Protein AF-A0A443RZ33-F1 (afdb_monomer_lite)

Sequence (91 aa):
MKDKLSAAKTEFRDLLKETKIITFKSKKMIEESEQHLQDIVAILQNDKRYLILDCIEDERRHLLMAYIDELDRKGPPPPPTASEPTRRVTK

InterPro domains:
  IPR002713 FF domain [PF01846] (8-67)
  IPR002713 FF domain [PS51676] (4-70)
  IPR002713 FF domain [SM00441] (5-70)
  IPR036517 FF domain superfamily [G3DSA:1.10.10.440] (8-74)
  IPR036517 FF domain superfamily [SSF81698] (4-73)
  IPR045148 Transcription elongation regulator 1-like [PTHR15377] (1-61)

Radius of gyration: 18.57 Å; chains: 1; bounding box: 35×39×60 Å

pLDDT: mean 87.11, std 12.75, range [49.62, 95.94]

Secondary structure (DSSP, 8-state):
-HHHHHHHHHHHHHHHHH-TT--TTHHHHHHH-THHHHHHHHHHTTSHHHHTTGGGHHHHHHHHHHHHHHHHHH-SPPP---PPP------

Structure (mmCIF, N/CA/C/O backbone):
data_AF-A0A443RZ33-F1
#
_entry.id   AF-A0A443RZ33-F1
#
loop_
_atom_site.group_PDB
_atom_site.id
_atom_site.type_symbol
_atom_site.label_atom_id
_atom_site.label_alt_id
_atom_site.label_comp_id
_atom_site.label_asym_id
_atom_site.label_entity_id
_atom_site.label_seq_id
_atom_site.pdbx_PDB_ins_code
_atom_site.Cartn_x
_atom_site.Cartn_y
_atom_site.Cartn_z
_atom_site.occupancy
_atom_site.B_iso_or_equiv
_atom_site.auth_seq_id
_atom_site.auth_comp_id
_atom_site.auth_asym_id
_atom_site.auth_atom_id
_atom_site.pdbx_PDB_model_num
ATOM 1 N N . MET A 1 1 ? 17.155 -10.804 -15.871 1.00 59.34 1 MET A N 1
ATOM 2 C CA . MET A 1 1 ? 15.745 -10.333 -15.810 1.00 59.34 1 MET A CA 1
ATOM 3 C C . MET A 1 1 ? 15.188 -10.332 -14.386 1.00 59.34 1 MET A C 1
ATOM 5 O O . MET A 1 1 ? 14.420 -9.435 -14.074 1.00 59.34 1 MET A O 1
ATOM 9 N N . LYS A 1 2 ? 15.596 -11.267 -13.511 1.00 63.88 2 LYS A N 1
ATOM 10 C CA . LYS A 1 2 ? 15.146 -11.331 -12.107 1.00 63.88 2 LYS A CA 1
ATOM 11 C C . LYS A 1 2 ? 15.527 -10.098 -11.268 1.00 63.88 2 LYS A C 1
ATOM 13 O O . LYS A 1 2 ? 14.723 -9.654 -10.458 1.00 63.88 2 LYS A O 1
ATOM 18 N N . ASP A 1 3 ? 16.688 -9.495 -11.520 1.00 73.62 3 ASP A N 1
ATOM 19 C CA . ASP A 1 3 ? 17.191 -8.353 -10.735 1.00 73.62 3 ASP A CA 1
ATOM 20 C C . ASP A 1 3 ? 16.359 -7.080 -10.927 1.00 73.62 3 ASP A C 1
ATOM 22 O O . ASP A 1 3 ? 16.045 -6.382 -9.966 1.00 73.62 3 ASP A O 1
ATOM 26 N N . LYS A 1 4 ? 15.918 -6.820 -12.165 1.00 80.69 4 LYS A N 1
ATOM 27 C CA . LYS A 1 4 ? 15.073 -5.660 -12.489 1.00 80.69 4 LYS A CA 1
ATOM 28 C C . LYS A 1 4 ? 13.697 -5.755 -11.827 1.00 80.69 4 LYS A C 1
ATOM 30 O O . LYS A 1 4 ? 13.175 -4.751 -11.363 1.00 80.69 4 LYS A O 1
ATOM 35 N N . LEU A 1 5 ? 13.137 -6.964 -11.744 1.00 85.06 5 LEU A N 1
ATOM 36 C CA . LEU A 1 5 ? 11.849 -7.200 -11.090 1.00 85.06 5 LEU A CA 1
ATOM 37 C C . LEU A 1 5 ? 11.944 -7.021 -9.568 1.00 85.06 5 LEU A C 1
ATOM 39 O O . LEU A 1 5 ? 11.036 -6.472 -8.954 1.00 85.06 5 LEU A O 1
ATOM 43 N N . SER A 1 6 ? 13.052 -7.451 -8.958 1.00 88.44 6 SER A N 1
ATOM 44 C CA . SER A 1 6 ? 13.313 -7.241 -7.527 1.00 88.44 6 SER A CA 1
ATOM 45 C C . SER A 1 6 ? 13.416 -5.750 -7.174 1.00 88.44 6 SER A C 1
ATOM 47 O O . SER A 1 6 ? 12.798 -5.290 -6.209 1.00 88.44 6 SER A O 1
ATOM 49 N N . ALA A 1 7 ? 14.129 -4.978 -8.004 1.00 91.50 7 ALA A N 1
ATOM 50 C CA . ALA A 1 7 ? 14.200 -3.525 -7.871 1.00 91.50 7 ALA A CA 1
ATOM 51 C C . ALA A 1 7 ? 12.807 -2.888 -7.994 1.00 91.50 7 ALA A C 1
ATOM 53 O O . ALA A 1 7 ? 12.386 -2.179 -7.085 1.00 91.50 7 ALA A O 1
ATOM 54 N N . ALA A 1 8 ? 12.040 -3.250 -9.029 1.00 91.62 8 ALA A N 1
ATOM 55 C CA . ALA A 1 8 ? 10.688 -2.731 -9.237 1.00 91.62 8 ALA A CA 1
ATOM 56 C C . ALA A 1 8 ? 9.736 -3.036 -8.063 1.00 91.62 8 ALA A C 1
ATOM 58 O O . ALA A 1 8 ? 8.946 -2.184 -7.664 1.00 91.62 8 ALA A O 1
ATOM 59 N N . LYS A 1 9 ? 9.833 -4.224 -7.447 1.00 91.81 9 LYS A N 1
ATOM 60 C CA . LYS A 1 9 ? 9.057 -4.569 -6.239 1.00 91.81 9 LYS A CA 1
ATOM 61 C C . LYS A 1 9 ? 9.444 -3.715 -5.033 1.00 91.81 9 LYS A C 1
ATOM 63 O O . LYS A 1 9 ? 8.577 -3.357 -4.238 1.00 91.81 9 LYS A O 1
ATOM 68 N N . THR A 1 10 ? 10.730 -3.407 -4.884 1.00 94.38 10 THR A N 1
ATOM 69 C CA . THR A 1 10 ? 11.218 -2.517 -3.820 1.00 94.38 10 THR A CA 1
ATOM 70 C C . THR A 1 10 ? 10.699 -1.099 -4.031 1.00 94.38 10 THR A C 1
ATOM 72 O O . THR A 1 10 ? 10.090 -0.535 -3.127 1.00 94.38 10 THR A O 1
ATOM 75 N N . GLU A 1 11 ? 10.832 -0.575 -5.248 1.00 94.69 11 GLU A N 1
ATOM 76 C CA . GLU A 1 11 ? 10.328 0.750 -5.609 1.00 94.69 11 GLU A CA 1
ATOM 77 C C . GLU A 1 11 ? 8.809 0.856 -5.422 1.00 94.69 11 GLU A C 1
ATOM 79 O O . GLU A 1 11 ? 8.316 1.855 -4.898 1.00 94.69 11 GLU A O 1
ATOM 84 N N . PHE A 1 12 ? 8.058 -0.193 -5.770 1.00 95.38 12 PHE A N 1
ATOM 85 C CA . PHE A 1 12 ? 6.622 -0.247 -5.516 1.00 95.38 12 PHE A CA 1
ATOM 86 C C . PHE A 1 12 ? 6.297 -0.207 -4.018 1.00 95.38 12 PHE A C 1
ATOM 88 O O . PHE A 1 12 ? 5.393 0.513 -3.608 1.00 95.38 12 PHE A O 1
ATOM 95 N N . ARG A 1 13 ? 7.053 -0.910 -3.165 1.00 94.69 13 ARG A N 1
ATOM 96 C CA . ARG A 1 13 ? 6.870 -0.813 -1.704 1.00 94.69 13 ARG A CA 1
ATOM 97 C C . ARG A 1 13 ? 7.136 0.596 -1.178 1.00 94.69 13 ARG A C 1
ATOM 99 O O . ARG A 1 13 ? 6.471 1.007 -0.230 1.00 94.69 13 ARG A O 1
ATOM 106 N N . ASP A 1 14 ? 8.079 1.325 -1.760 1.00 95.75 14 ASP A N 1
ATOM 107 C CA . ASP A 1 14 ? 8.343 2.710 -1.371 1.00 95.75 14 ASP A CA 1
ATOM 108 C C . ASP A 1 14 ? 7.217 3.648 -1.828 1.00 95.75 14 ASP A C 1
ATOM 110 O O . ASP A 1 14 ? 6.737 4.440 -1.015 1.00 95.75 14 ASP A O 1
ATOM 114 N N . LEU A 1 15 ? 6.665 3.447 -3.032 1.00 95.88 15 LEU A N 1
ATOM 115 C CA . LEU A 1 15 ? 5.431 4.114 -3.474 1.00 95.88 15 LEU A CA 1
ATOM 11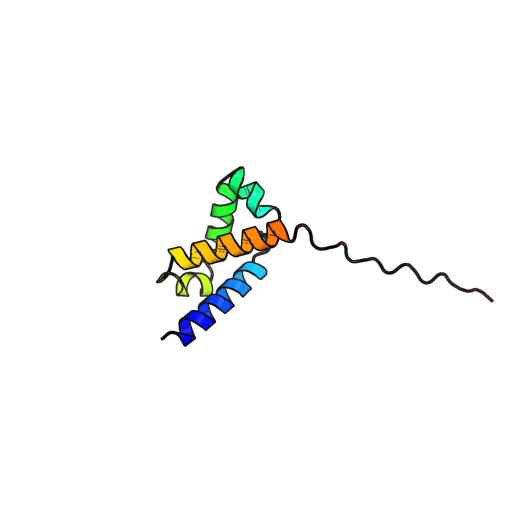6 C C . LEU A 1 15 ? 4.284 3.910 -2.471 1.00 95.88 15 LEU A C 1
ATOM 118 O O . LEU A 1 15 ? 3.607 4.869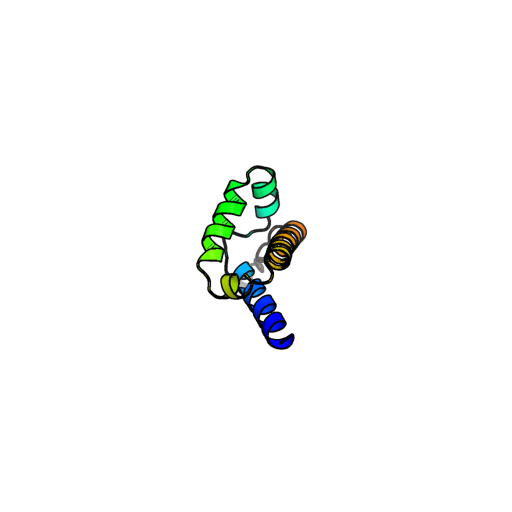 -2.096 1.00 95.88 15 LEU A O 1
ATOM 122 N N . LEU A 1 16 ? 4.073 2.683 -1.986 1.00 95.88 16 LEU A N 1
ATOM 123 C CA . LEU A 1 16 ? 3.015 2.405 -1.009 1.00 95.88 16 LEU A CA 1
ATOM 124 C C . LEU A 1 16 ? 3.207 3.185 0.306 1.00 95.88 16 LEU A C 1
ATOM 126 O O . LEU A 1 16 ? 2.230 3.676 0.865 1.00 95.88 16 LEU A O 1
ATOM 130 N N . LYS A 1 17 ? 4.452 3.371 0.772 1.00 93.38 17 LYS A N 1
ATOM 131 C CA . LYS A 1 17 ? 4.770 4.179 1.973 1.00 93.38 17 LYS A CA 1
ATOM 132 C C . LYS A 1 17 ? 4.607 5.687 1.747 1.00 93.38 17 LYS A C 1
ATOM 134 O O . LYS A 1 17 ? 4.310 6.445 2.682 1.00 93.38 17 LYS A O 1
ATOM 139 N N . GLU A 1 18 ? 4.863 6.144 0.527 1.00 94.56 18 GLU A N 1
ATOM 140 C CA . GLU A 1 18 ? 4.666 7.534 0.109 1.00 94.56 18 GLU A CA 1
ATOM 141 C C . GLU A 1 18 ? 3.171 7.871 -0.022 1.00 94.56 18 GLU A C 1
ATOM 143 O O . GLU A 1 18 ? 2.765 8.996 0.275 1.00 94.56 18 GLU A O 1
ATOM 148 N N . THR A 1 19 ? 2.339 6.884 -0.367 1.00 95.06 19 THR A N 1
ATOM 149 C CA . THR A 1 19 ? 0.895 7.030 -0.596 1.00 95.06 19 THR A CA 1
ATOM 150 C C . THR A 1 19 ? 0.116 7.171 0.720 1.00 95.06 19 THR A C 1
ATOM 152 O O . THR A 1 19 ? -0.405 6.208 1.275 1.00 95.06 19 THR A O 1
ATOM 155 N N . 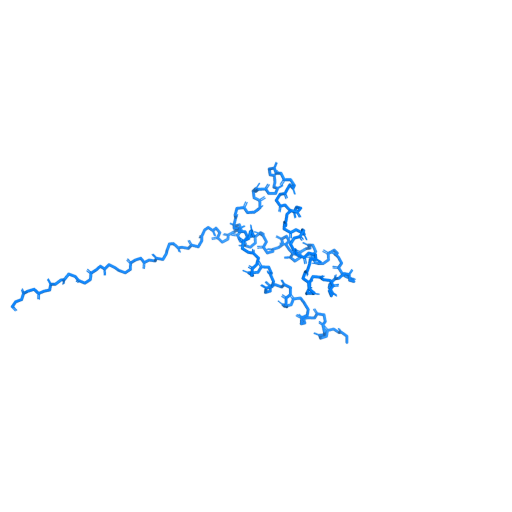LYS A 1 20 ? -0.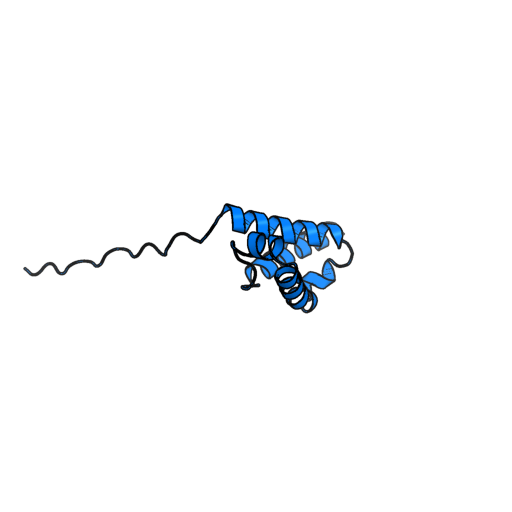001 8.405 1.228 1.00 92.62 20 LYS A N 1
ATOM 156 C CA . LYS A 1 20 ? -0.544 8.713 2.572 1.00 92.62 20 LYS A CA 1
ATOM 157 C C . LYS A 1 20 ? -2.005 8.336 2.823 1.00 92.62 20 LYS A C 1
ATOM 159 O O . LYS A 1 20 ? -2.400 8.254 3.983 1.00 92.62 20 LYS A O 1
ATOM 164 N N . ILE A 1 21 ? -2.798 8.111 1.777 1.00 93.81 21 ILE A N 1
ATOM 165 C CA . ILE A 1 21 ? -4.173 7.610 1.920 1.00 93.81 21 ILE A CA 1
ATOM 166 C C . ILE A 1 21 ? -4.203 6.144 2.394 1.00 93.81 21 ILE A C 1
ATOM 168 O O . ILE A 1 21 ? -5.189 5.704 2.990 1.00 93.81 21 ILE A O 1
ATOM 172 N N . ILE A 1 22 ? -3.110 5.398 2.188 1.00 94.94 22 ILE A N 1
ATOM 173 C CA . ILE A 1 22 ? -2.941 4.046 2.718 1.00 94.94 22 ILE A CA 1
ATOM 174 C C . ILE A 1 22 ? -2.494 4.157 4.179 1.00 94.94 22 ILE A C 1
ATOM 176 O O . ILE A 1 22 ? -1.413 4.651 4.495 1.00 94.94 22 ILE A O 1
ATOM 180 N N . THR A 1 23 ? -3.346 3.700 5.090 1.00 94.81 23 THR A N 1
ATOM 181 C CA . THR A 1 23 ? -3.128 3.749 6.539 1.00 94.81 23 THR A CA 1
ATOM 182 C C . THR A 1 23 ? -3.564 2.435 7.186 1.00 94.81 23 THR A C 1
ATOM 184 O O . THR A 1 23 ? -4.171 1.584 6.541 1.00 94.81 23 THR A O 1
ATOM 187 N N . PHE A 1 24 ? -3.328 2.279 8.492 1.00 94.00 24 PHE A N 1
ATOM 188 C CA . PHE A 1 24 ? -3.820 1.124 9.257 1.00 94.00 24 PHE A CA 1
ATOM 189 C C . PHE A 1 24 ? -5.349 0.963 9.207 1.00 94.00 24 PHE A C 1
ATOM 191 O O . PHE A 1 24 ? -5.859 -0.126 9.426 1.00 94.00 24 PHE A O 1
ATOM 198 N N . LYS A 1 25 ? -6.097 2.034 8.903 1.00 94.69 25 LYS A N 1
ATOM 199 C CA . LYS A 1 25 ? -7.558 1.973 8.752 1.00 94.69 25 LYS A CA 1
ATOM 200 C C . LYS A 1 25 ? -7.993 1.462 7.383 1.00 94.69 25 LYS A C 1
ATOM 202 O O . LYS A 1 25 ? -9.148 1.080 7.234 1.00 94.69 25 LYS A O 1
ATOM 207 N N . SER A 1 26 ? -7.099 1.459 6.392 1.00 95.31 26 SER A N 1
ATOM 208 C CA . SER A 1 26 ? -7.447 1.133 5.009 1.00 95.31 26 SER A CA 1
ATOM 209 C C . SER A 1 26 ? -8.036 -0.261 4.869 1.00 95.31 26 SER A C 1
ATOM 211 O O . SER A 1 26 ? -8.946 -0.424 4.072 1.00 95.31 26 SER A O 1
ATOM 213 N N . LYS A 1 27 ? -7.600 -1.235 5.678 1.00 95.12 27 LYS A N 1
ATOM 214 C CA . LYS A 1 27 ? -8.192 -2.575 5.672 1.00 95.12 27 LYS A CA 1
ATOM 215 C C . LYS A 1 27 ? -9.689 -2.540 5.981 1.00 95.12 27 LYS A C 1
ATOM 217 O O . LYS A 1 27 ? -10.487 -2.954 5.150 1.00 95.12 27 LYS A O 1
ATOM 222 N N . LYS A 1 28 ? -10.065 -1.952 7.123 1.00 95.00 28 LYS A N 1
ATOM 223 C CA . LYS A 1 28 ? -11.475 -1.777 7.505 1.00 95.00 28 LYS A CA 1
ATOM 224 C C . LYS A 1 28 ? -12.257 -0.967 6.480 1.00 95.00 28 LYS A C 1
ATOM 226 O O . LYS A 1 28 ? -13.358 -1.351 6.121 1.00 95.00 28 LYS A O 1
ATOM 231 N N . MET A 1 29 ? -11.678 0.125 5.978 1.00 94.94 29 MET A N 1
ATOM 232 C CA . MET A 1 29 ? -12.347 0.962 4.977 1.00 94.94 29 MET A CA 1
ATOM 233 C C . MET A 1 29 ? -12.655 0.187 3.691 1.00 94.94 29 MET A C 1
ATOM 235 O O . MET A 1 29 ? -13.705 0.411 3.109 1.00 94.94 29 MET A O 1
ATOM 239 N N . ILE A 1 30 ? -11.770 -0.725 3.274 1.00 95.06 30 ILE A N 1
ATOM 240 C CA . ILE A 1 30 ? -11.966 -1.580 2.094 1.00 95.06 30 ILE A CA 1
ATOM 241 C C . ILE A 1 30 ? -13.006 -2.675 2.359 1.00 95.06 30 ILE A C 1
ATOM 243 O O . ILE A 1 30 ? -13.809 -2.967 1.478 1.00 95.06 30 ILE A O 1
ATOM 247 N N . GLU A 1 31 ? -13.011 -3.268 3.557 1.00 93.38 31 GLU A N 1
ATOM 248 C CA . GLU A 1 31 ? -14.027 -4.248 3.974 1.00 93.38 31 GLU A CA 1
ATOM 249 C C . GLU A 1 31 ? -15.432 -3.626 4.059 1.00 93.38 31 GLU A C 1
ATOM 251 O O . GLU A 1 31 ? -16.422 -4.289 3.756 1.00 93.38 31 GLU A O 1
ATOM 256 N N . GLU A 1 32 ? -15.520 -2.352 4.449 1.00 93.75 32 GLU A N 1
ATOM 257 C CA . GLU A 1 32 ? -16.769 -1.585 4.492 1.00 93.75 32 GLU A CA 1
ATOM 258 C C . GLU A 1 32 ? -17.203 -1.091 3.103 1.00 93.75 32 GLU A C 1
ATOM 260 O O . GLU A 1 32 ? -18.396 -1.071 2.798 1.00 93.75 32 GLU A O 1
ATOM 265 N N . SER A 1 33 ? -16.253 -0.661 2.265 1.00 92.44 33 SER A N 1
ATOM 266 C CA . SER A 1 33 ? -16.516 -0.122 0.931 1.00 92.44 33 SER A CA 1
ATOM 267 C C . SER A 1 33 ? -15.312 -0.246 -0.004 1.00 92.44 33 SER A C 1
ATOM 269 O O . SER A 1 33 ? -14.209 0.223 0.283 1.00 92.44 33 SER A O 1
ATOM 271 N N . GLU A 1 34 ? -15.546 -0.755 -1.214 1.00 90.50 34 GLU A N 1
ATOM 272 C CA . GLU A 1 34 ? -14.509 -0.836 -2.249 1.00 90.50 34 GLU A CA 1
ATOM 273 C C . GLU A 1 34 ? -14.002 0.537 -2.724 1.00 90.50 34 GLU A C 1
ATOM 275 O O . GLU A 1 34 ? -12.947 0.608 -3.356 1.00 90.50 34 GLU A O 1
ATOM 280 N N . GLN A 1 35 ? -14.699 1.635 -2.399 1.00 94.50 35 GLN A N 1
ATOM 281 C CA . GLN A 1 35 ? -14.315 2.989 -2.809 1.00 94.50 35 GLN A CA 1
ATOM 282 C C . GLN A 1 35 ? -12.881 3.333 -2.390 1.00 94.50 35 GLN A C 1
ATOM 284 O O . GLN A 1 35 ? -12.109 3.854 -3.191 1.00 94.50 35 GLN A O 1
ATOM 289 N N . HIS A 1 36 ? -12.485 2.978 -1.162 1.00 94.38 36 HIS A N 1
ATOM 290 C CA . HIS A 1 36 ? -11.139 3.284 -0.668 1.00 94.38 36 HIS A CA 1
ATOM 291 C C . HIS A 1 36 ? -10.055 2.559 -1.474 1.00 94.38 36 HIS A C 1
ATOM 293 O O . HIS A 1 36 ? -8.987 3.110 -1.735 1.00 94.38 36 HIS A O 1
ATOM 299 N N . LEU A 1 37 ? -10.333 1.325 -1.910 1.00 94.25 37 LEU A N 1
ATOM 300 C CA . LEU A 1 37 ? -9.423 0.581 -2.779 1.00 94.25 37 LEU A CA 1
ATOM 301 C C . LEU A 1 37 ? -9.331 1.230 -4.163 1.00 94.25 37 LEU A C 1
ATOM 303 O O . LEU A 1 37 ? -8.231 1.349 -4.700 1.00 94.25 37 LEU A O 1
ATOM 307 N N . GLN A 1 38 ? -10.462 1.662 -4.723 1.00 95.19 38 GLN A N 1
ATOM 308 C CA . GLN A 1 38 ? -10.500 2.345 -6.017 1.00 95.19 38 GLN A CA 1
ATOM 309 C C . GLN A 1 38 ? -9.699 3.648 -5.982 1.00 95.19 38 GLN A C 1
ATOM 311 O O . GLN A 1 38 ? -8.893 3.877 -6.880 1.00 95.19 38 GLN A O 1
ATOM 316 N N . ASP A 1 39 ? -9.836 4.446 -4.922 1.00 95.12 39 ASP A N 1
ATOM 317 C CA . ASP A 1 39 ? -9.093 5.697 -4.753 1.00 95.12 39 ASP A CA 1
ATOM 318 C C . ASP A 1 39 ? -7.580 5.444 -4.655 1.00 95.12 39 ASP A C 1
ATOM 320 O O . ASP A 1 39 ? -6.781 6.136 -5.293 1.00 95.12 39 ASP A O 1
ATOM 324 N N . ILE A 1 40 ? -7.169 4.408 -3.910 1.00 95.31 40 ILE A N 1
ATOM 325 C CA . ILE A 1 40 ? -5.763 3.988 -3.844 1.00 95.31 40 ILE A CA 1
ATOM 326 C C . ILE A 1 40 ? -5.261 3.598 -5.237 1.00 95.31 40 ILE A C 1
ATOM 328 O O . ILE A 1 40 ? -4.243 4.120 -5.688 1.00 95.31 40 ILE A O 1
ATOM 332 N N . VAL A 1 41 ? -5.962 2.700 -5.934 1.00 93.75 41 VAL A N 1
ATOM 333 C CA . VAL A 1 41 ? -5.563 2.247 -7.277 1.00 93.75 41 VAL A CA 1
ATOM 334 C C . VAL A 1 41 ? -5.509 3.422 -8.250 1.00 93.75 41 VAL A C 1
ATOM 336 O O . VAL A 1 41 ? -4.568 3.508 -9.038 1.00 93.75 41 VAL A O 1
ATOM 339 N N . ALA A 1 42 ? -6.444 4.368 -8.146 1.00 95.44 42 ALA A N 1
ATOM 340 C CA . ALA A 1 42 ? -6.492 5.550 -8.990 1.00 95.44 42 ALA A CA 1
ATOM 341 C C . ALA A 1 42 ? -5.276 6.470 -8.813 1.00 95.44 42 ALA A C 1
ATOM 343 O O . ALA A 1 42 ? -4.830 7.096 -9.776 1.00 95.44 42 ALA A O 1
ATOM 344 N N . ILE A 1 43 ? -4.708 6.532 -7.608 1.00 94.38 43 ILE A N 1
ATOM 345 C CA . ILE A 1 43 ? -3.451 7.240 -7.348 1.00 94.38 43 ILE A CA 1
ATOM 346 C C . ILE A 1 43 ? -2.271 6.432 -7.894 1.00 94.38 43 ILE A C 1
ATOM 348 O O . ILE A 1 43 ? -1.426 6.980 -8.601 1.00 94.38 43 ILE A O 1
ATOM 352 N N . LEU A 1 44 ? -2.227 5.127 -7.608 1.00 94.69 44 LEU A N 1
ATOM 353 C CA . LEU A 1 44 ? -1.099 4.272 -7.974 1.00 94.69 44 LEU A CA 1
ATOM 354 C C . LEU A 1 44 ? -0.933 4.124 -9.494 1.00 94.69 44 LEU A C 1
ATOM 356 O O . LEU A 1 44 ? 0.197 4.150 -9.969 1.00 94.69 44 LEU A O 1
ATOM 360 N N . GLN A 1 45 ? -2.023 4.046 -10.265 1.00 94.19 45 GLN A N 1
ATOM 361 C CA . GLN A 1 45 ? -1.979 3.902 -11.731 1.00 94.19 45 GLN A CA 1
ATOM 362 C C . GLN A 1 45 ? -1.307 5.076 -12.463 1.00 94.19 45 GLN A C 1
ATOM 364 O O . GLN A 1 45 ? -0.911 4.933 -13.616 1.00 94.19 45 GLN A O 1
ATOM 369 N N . ASN A 1 46 ? -1.155 6.229 -11.803 1.00 93.50 46 ASN A N 1
ATOM 370 C CA . ASN A 1 46 ? -0.457 7.389 -12.359 1.00 93.50 46 ASN A CA 1
ATOM 371 C C . ASN A 1 46 ? 1.063 7.365 -12.097 1.00 93.50 46 ASN A C 1
ATOM 373 O O . ASN A 1 46 ? 1.791 8.194 -12.646 1.00 93.50 46 ASN A O 1
ATOM 377 N N . ASP A 1 47 ? 1.566 6.435 -11.276 1.00 94.62 47 ASP A N 1
ATOM 378 C CA . ASP A 1 47 ? 2.990 6.321 -10.946 1.00 94.62 47 ASP A CA 1
ATOM 379 C C . ASP A 1 47 ? 3.690 5.280 -11.837 1.00 94.62 47 ASP A C 1
ATOM 381 O O . ASP A 1 47 ? 3.225 4.155 -12.034 1.00 94.62 47 ASP A O 1
ATOM 385 N N . LYS A 1 48 ? 4.872 5.632 -12.355 1.00 92.69 48 LYS A N 1
ATOM 386 C CA . LYS A 1 48 ? 5.660 4.751 -13.233 1.00 92.69 48 LYS A CA 1
ATOM 387 C C . LYS A 1 48 ? 6.022 3.420 -12.565 1.00 92.69 48 LYS A C 1
ATOM 389 O O . LYS A 1 48 ? 6.073 2.402 -13.250 1.00 92.69 48 LYS A O 1
ATOM 394 N N . ARG A 1 49 ? 6.254 3.406 -11.248 1.00 92.12 49 ARG A N 1
ATOM 395 C CA . ARG A 1 49 ? 6.608 2.201 -10.474 1.00 92.12 49 ARG A CA 1
ATOM 396 C C . ARG A 1 49 ?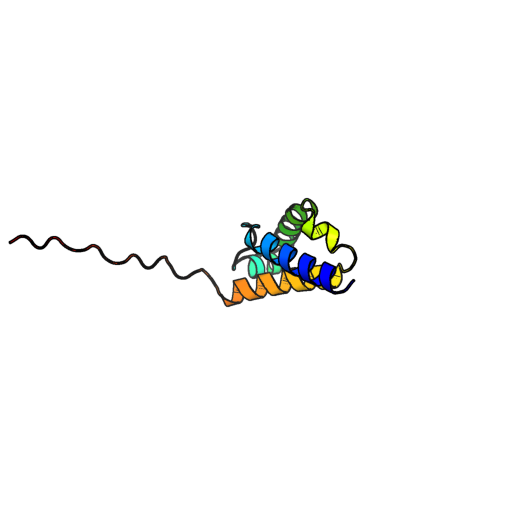 5.463 1.189 -10.445 1.00 92.12 49 ARG A C 1
ATOM 398 O O . ARG A 1 49 ? 5.716 -0.011 -10.397 1.00 92.12 49 ARG A O 1
ATOM 405 N N . TYR A 1 50 ? 4.217 1.661 -10.517 1.00 92.44 50 TYR A N 1
ATOM 406 C CA . TYR A 1 50 ? 3.039 0.803 -10.632 1.00 92.44 50 TYR A CA 1
ATOM 407 C C . TYR A 1 50 ? 2.945 0.153 -12.017 1.00 92.44 50 TYR A C 1
ATOM 409 O O . TYR A 1 50 ? 2.738 -1.058 -12.097 1.00 92.44 50 TYR A O 1
ATOM 417 N N . LEU A 1 51 ? 3.159 0.936 -13.082 1.00 92.19 51 LEU A N 1
ATOM 418 C CA . LEU A 1 51 ? 3.075 0.485 -14.481 1.00 92.19 51 LEU A CA 1
ATOM 419 C C . LEU A 1 51 ? 4.175 -0.524 -14.849 1.00 92.19 51 LEU A C 1
ATOM 421 O O . LEU A 1 51 ? 3.951 -1.460 -15.607 1.00 92.19 51 LEU A O 1
ATOM 425 N N . ILE A 1 52 ? 5.375 -0.399 -14.271 1.00 90.62 52 ILE A N 1
ATOM 426 C CA . ILE A 1 52 ? 6.462 -1.378 -14.482 1.00 90.62 52 ILE A CA 1
ATOM 427 C C . ILE A 1 52 ? 6.048 -2.793 -14.036 1.00 90.62 52 ILE A C 1
ATOM 429 O O . ILE A 1 52 ? 6.537 -3.783 -14.584 1.00 90.62 52 ILE A O 1
ATOM 433 N N . LEU A 1 53 ? 5.142 -2.893 -13.058 1.00 89.75 53 LEU A N 1
ATOM 434 C CA . LEU A 1 53 ? 4.611 -4.153 -12.545 1.00 89.75 53 LEU A CA 1
ATOM 435 C C . LEU A 1 53 ? 3.336 -4.625 -13.274 1.00 89.75 53 LEU A C 1
ATOM 437 O O . LEU A 1 53 ? 2.744 -5.610 -12.838 1.00 89.75 53 LEU A O 1
ATOM 441 N N . ASP A 1 54 ? 2.928 -3.996 -14.385 1.00 88.56 54 ASP A N 1
ATOM 442 C CA . ASP A 1 54 ? 1.782 -4.444 -15.205 1.00 88.56 54 ASP A CA 1
ATOM 443 C C . ASP A 1 54 ? 1.965 -5.875 -15.737 1.00 88.56 54 ASP A C 1
ATOM 445 O O . ASP A 1 54 ? 1.003 -6.599 -15.954 1.00 88.56 54 ASP A O 1
ATOM 449 N N . CYS A 1 55 ? 3.205 -6.344 -15.899 1.00 87.69 55 CYS A N 1
ATOM 450 C CA . CYS A 1 55 ? 3.471 -7.725 -16.310 1.00 87.69 55 CYS A CA 1
ATOM 451 C C . CYS A 1 55 ? 3.184 -8.773 -15.217 1.00 87.69 55 CYS A C 1
ATOM 453 O O . CYS A 1 55 ? 3.246 -9.969 -15.499 1.00 87.69 55 CYS A O 1
ATOM 455 N N . ILE A 1 56 ? 2.907 -8.341 -13.980 1.00 89.81 56 ILE A N 1
ATOM 456 C CA . ILE A 1 56 ? 2.652 -9.190 -12.809 1.00 89.81 56 ILE A CA 1
ATOM 457 C C . ILE A 1 56 ? 1.491 -8.644 -11.959 1.00 89.81 56 ILE A C 1
ATOM 459 O O . ILE A 1 56 ? 1.620 -8.466 -10.745 1.00 89.81 56 ILE A O 1
ATOM 463 N N . GLU A 1 57 ? 0.347 -8.365 -12.584 1.00 90.69 57 GLU A N 1
ATOM 464 C CA . GLU A 1 57 ? -0.799 -7.711 -11.930 1.00 90.69 57 GLU A CA 1
ATOM 465 C C . GLU A 1 57 ? -1.263 -8.413 -10.642 1.00 90.69 57 GLU A C 1
ATOM 467 O O . GLU A 1 57 ? -1.500 -7.746 -9.629 1.00 90.69 57 GLU A O 1
ATOM 472 N N . ASP A 1 58 ? -1.320 -9.748 -10.646 1.00 91.69 58 ASP A N 1
ATOM 473 C CA . ASP A 1 58 ? -1.699 -10.549 -9.476 1.00 91.69 58 ASP A CA 1
ATOM 474 C C . ASP A 1 58 ? -0.714 -10.368 -8.315 1.00 91.69 58 ASP A C 1
ATOM 476 O O . ASP A 1 58 ? -1.107 -10.158 -7.164 1.00 91.69 58 ASP A O 1
ATOM 480 N N . GLU A 1 59 ? 0.587 -10.396 -8.612 1.00 91.50 59 GLU A N 1
ATOM 481 C CA . GLU A 1 59 ? 1.626 -10.226 -7.598 1.00 91.50 59 GLU A CA 1
ATOM 482 C C . GLU A 1 59 ? 1.656 -8.785 -7.075 1.00 91.50 59 GLU A C 1
ATOM 484 O O . GLU A 1 59 ? 1.825 -8.557 -5.876 1.00 91.50 59 GLU A O 1
ATOM 489 N N . ARG A 1 60 ? 1.414 -7.798 -7.944 1.00 94.25 60 ARG A N 1
ATOM 490 C CA . ARG A 1 60 ? 1.253 -6.393 -7.554 1.00 94.25 60 ARG A CA 1
ATOM 491 C C . ARG A 1 60 ? 0.076 -6.211 -6.599 1.00 94.25 60 ARG A C 1
ATOM 493 O O . ARG A 1 60 ? 0.227 -5.553 -5.567 1.00 94.25 60 ARG A O 1
ATOM 500 N N . ARG A 1 61 ? -1.080 -6.811 -6.904 1.00 93.44 61 ARG A N 1
ATOM 501 C CA . ARG A 1 61 ? -2.255 -6.781 -6.020 1.00 93.44 61 ARG A CA 1
ATOM 502 C C . ARG A 1 61 ? -1.950 -7.453 -4.684 1.00 93.44 61 ARG A C 1
ATOM 504 O O . ARG A 1 61 ? -2.292 -6.898 -3.642 1.00 93.44 61 ARG A O 1
ATOM 511 N N . HIS A 1 62 ? -1.262 -8.594 -4.702 1.00 94.75 62 HIS A N 1
ATOM 512 C CA . HIS A 1 62 ? -0.832 -9.275 -3.484 1.00 94.75 62 HIS A CA 1
ATOM 513 C C . HIS A 1 62 ? 0.084 -8.392 -2.622 1.00 94.75 62 HIS A C 1
ATOM 515 O O . HIS A 1 62 ? -0.135 -8.284 -1.418 1.00 94.75 62 HIS A O 1
ATOM 521 N N . LEU A 1 63 ? 1.061 -7.700 -3.221 1.00 94.88 63 LEU A N 1
ATOM 522 C CA . LEU A 1 63 ? 1.949 -6.776 -2.507 1.00 94.88 63 LEU A CA 1
ATOM 523 C C . LEU A 1 63 ? 1.192 -5.601 -1.872 1.00 94.88 63 LEU A C 1
ATOM 525 O O . LEU A 1 63 ? 1.493 -5.236 -0.735 1.00 94.88 63 LEU A O 1
ATOM 529 N N . LEU A 1 64 ? 0.210 -5.033 -2.579 1.00 95.38 64 LEU A N 1
ATOM 530 C CA . LEU A 1 64 ? -0.641 -3.964 -2.052 1.00 95.38 64 LEU A CA 1
ATOM 531 C C . LEU A 1 64 ? -1.461 -4.443 -0.846 1.00 95.38 64 LEU A C 1
ATOM 533 O O . LEU A 1 64 ? -1.436 -3.802 0.203 1.00 95.38 64 LEU A O 1
ATOM 537 N N . MET A 1 65 ? -2.158 -5.576 -0.980 1.00 95.06 65 MET A N 1
ATOM 538 C CA . MET A 1 65 ? -2.968 -6.140 0.106 1.00 95.06 65 MET A CA 1
ATOM 539 C C . MET A 1 65 ? -2.101 -6.509 1.315 1.00 95.06 65 MET A C 1
ATOM 541 O O . MET A 1 65 ? -2.425 -6.133 2.437 1.00 95.06 65 MET A O 1
ATOM 545 N N . ALA A 1 66 ? -0.945 -7.142 1.089 1.00 95.94 66 ALA A N 1
ATOM 546 C CA . ALA A 1 66 ? -0.008 -7.497 2.152 1.00 95.94 66 ALA A CA 1
ATOM 547 C C . ALA A 1 66 ? 0.513 -6.267 2.914 1.00 95.94 66 ALA A C 1
ATOM 549 O O . ALA A 1 66 ? 0.689 -6.322 4.129 1.00 95.94 66 ALA A O 1
ATOM 550 N N . TYR A 1 67 ? 0.748 -5.148 2.222 1.00 95.81 67 TYR A N 1
ATOM 551 C CA . TYR A 1 67 ? 1.138 -3.895 2.868 1.00 95.81 67 TYR A CA 1
ATOM 552 C C . TYR A 1 67 ? 0.009 -3.311 3.731 1.00 95.81 67 TYR A C 1
ATOM 554 O O . TYR A 1 67 ? 0.259 -2.855 4.846 1.00 95.81 67 TYR A O 1
ATOM 562 N N . ILE A 1 68 ? -1.235 -3.361 3.248 1.00 95.44 68 ILE A N 1
ATOM 563 C CA . ILE A 1 68 ? -2.413 -2.924 4.010 1.00 95.44 68 ILE A CA 1
ATOM 564 C C . ILE A 1 68 ? -2.595 -3.785 5.267 1.00 95.44 68 ILE A C 1
ATOM 566 O O . ILE A 1 68 ? -2.789 -3.237 6.351 1.00 95.44 68 ILE A O 1
ATOM 570 N N . ASP A 1 69 ? -2.456 -5.107 5.151 1.00 95.38 69 ASP A N 1
ATOM 571 C CA . ASP A 1 69 ? -2.498 -6.029 6.291 1.00 95.38 69 ASP A CA 1
ATOM 572 C C . ASP A 1 69 ? -1.372 -5.765 7.300 1.00 95.38 69 ASP A C 1
ATOM 574 O O . ASP A 1 69 ? -1.580 -5.830 8.513 1.00 95.38 69 ASP A O 1
ATOM 578 N N . GLU A 1 70 ? -0.169 -5.441 6.820 1.00 94.81 70 GLU A N 1
ATOM 579 C CA . GLU A 1 70 ? 0.953 -5.077 7.684 1.00 94.81 70 GLU A CA 1
ATOM 580 C C . GLU A 1 70 ? 0.655 -3.797 8.479 1.00 94.81 70 GLU A C 1
ATOM 582 O O . GLU A 1 70 ? 0.960 -3.729 9.673 1.00 94.81 70 GLU A O 1
ATOM 587 N N . LEU A 1 71 ? 0.051 -2.790 7.842 1.00 94.00 71 LEU A N 1
ATOM 588 C CA . LEU A 1 71 ? -0.355 -1.553 8.507 1.00 94.00 71 LEU A CA 1
ATOM 589 C C . LEU A 1 71 ? -1.480 -1.786 9.516 1.00 94.00 71 LEU A C 1
ATOM 591 O O . LEU A 1 71 ? -1.397 -1.268 10.627 1.00 94.00 71 LEU A O 1
ATOM 595 N N . ASP A 1 72 ? -2.493 -2.572 9.159 1.00 93.81 72 ASP A N 1
ATOM 596 C CA . ASP A 1 72 ? -3.594 -2.941 10.055 1.00 93.81 72 ASP A CA 1
ATOM 597 C C . ASP A 1 72 ? -3.070 -3.649 11.313 1.00 93.81 72 ASP A C 1
ATOM 599 O O . ASP A 1 72 ? -3.379 -3.246 12.435 1.00 93.81 72 ASP A O 1
ATOM 603 N N . ARG A 1 73 ? -2.161 -4.619 11.143 1.00 93.88 73 ARG A N 1
ATOM 604 C CA . ARG A 1 73 ? -1.523 -5.332 12.259 1.00 93.88 73 ARG A CA 1
ATOM 605 C C . ARG A 1 73 ? -0.641 -4.427 13.122 1.00 93.88 73 ARG A C 1
ATOM 607 O O . ARG A 1 73 ? -0.571 -4.631 14.334 1.00 93.88 73 ARG A O 1
ATOM 614 N N . LYS A 1 74 ? 0.078 -3.471 12.522 1.00 91.75 74 LYS A N 1
ATOM 615 C CA . LYS A 1 74 ? 0.879 -2.485 13.273 1.00 91.75 74 LYS A CA 1
ATOM 616 C C . LYS A 1 74 ? -0.003 -1.506 14.045 1.00 91.75 74 LYS A C 1
ATOM 618 O O . LYS A 1 74 ? 0.425 -1.020 15.088 1.00 91.75 74 LYS A O 1
ATOM 623 N N . GLY A 1 75 ? -1.215 -1.249 13.556 1.00 88.25 75 GLY A N 1
ATOM 624 C CA . GLY A 1 75 ? -2.136 -0.294 14.148 1.00 88.25 75 GLY A CA 1
ATOM 625 C C . GLY A 1 75 ? -1.651 1.154 14.002 1.00 88.25 75 GLY A C 1
ATOM 626 O O . GLY A 1 75 ? -0.761 1.447 13.195 1.00 88.25 75 GLY A O 1
ATOM 627 N N . PRO A 1 76 ? -2.244 2.100 14.752 1.00 84.69 76 PRO A N 1
ATOM 628 C CA . PRO A 1 76 ? -1.755 3.470 14.771 1.00 84.69 76 PRO A CA 1
ATOM 629 C C . PRO A 1 76 ? -0.287 3.490 15.223 1.00 84.69 76 PRO A C 1
ATOM 631 O O . PRO A 1 76 ? 0.067 2.755 16.150 1.00 84.69 76 PRO A O 1
ATOM 634 N N . PRO A 1 77 ? 0.573 4.326 14.606 1.00 73.69 77 PRO A N 1
ATOM 635 C CA . PRO A 1 77 ? 1.925 4.503 15.111 1.00 73.69 77 PRO A CA 1
ATOM 636 C C . PRO A 1 77 ? 1.844 4.902 16.590 1.00 73.69 77 PRO A C 1
ATOM 638 O O . PRO A 1 77 ? 0.924 5.644 16.962 1.00 73.69 77 PRO A O 1
ATOM 641 N N . PRO A 1 78 ? 2.766 4.414 17.441 1.00 72.81 78 PRO A N 1
ATOM 642 C CA . PRO A 1 78 ? 2.794 4.831 18.831 1.00 72.81 78 PRO A CA 1
ATOM 643 C C . PRO A 1 78 ? 2.824 6.362 18.868 1.00 72.81 78 PRO A C 1
ATOM 645 O O . PRO A 1 78 ? 3.483 6.973 18.015 1.00 72.81 78 PRO A O 1
ATOM 648 N N . PRO A 1 79 ? 2.084 6.994 19.796 1.00 69.31 79 PRO A N 1
ATOM 649 C CA . PRO A 1 79 ? 2.118 8.441 19.921 1.00 69.31 79 PRO A CA 1
ATOM 650 C C . PRO A 1 79 ? 3.583 8.877 20.019 1.00 69.31 79 PRO A C 1
ATOM 652 O O . PRO A 1 79 ? 4.366 8.157 20.648 1.00 69.31 79 PRO A O 1
ATOM 655 N N . PRO A 1 80 ? 3.982 10.008 19.403 1.00 67.50 80 PRO A N 1
ATOM 656 C CA . PRO A 1 80 ? 5.291 10.573 19.679 1.00 67.50 80 PRO A CA 1
ATOM 657 C C . PRO A 1 80 ? 5.336 10.754 21.189 1.00 67.50 80 PRO A C 1
ATOM 659 O O . PRO A 1 80 ? 4.576 11.553 21.737 1.00 67.50 80 PRO A O 1
ATOM 662 N N . THR A 1 81 ? 6.117 9.919 21.871 1.00 66.69 81 THR A N 1
ATOM 663 C CA . THR A 1 81 ? 6.226 9.962 23.319 1.00 66.69 81 THR A CA 1
ATOM 664 C C . THR A 1 81 ? 6.751 11.351 23.626 1.00 66.69 81 THR A C 1
ATOM 666 O O . THR A 1 81 ? 7.911 11.654 23.347 1.00 66.69 81 THR A O 1
ATOM 669 N N . ALA A 1 82 ? 5.872 12.241 24.085 1.00 60.25 82 ALA A N 1
ATOM 670 C CA . ALA A 1 82 ? 6.261 13.562 24.522 1.00 60.25 82 ALA A CA 1
ATOM 671 C C . ALA A 1 82 ? 7.181 13.338 25.721 1.00 60.25 82 ALA A C 1
ATOM 673 O O . ALA A 1 82 ? 6.714 13.024 26.812 1.00 60.25 82 ALA A O 1
ATOM 674 N N . SER A 1 83 ? 8.494 13.396 25.496 1.00 59.62 83 SER A N 1
ATOM 675 C CA . SER A 1 83 ? 9.464 13.431 26.583 1.00 59.62 83 SER A CA 1
ATOM 676 C C . SER A 1 83 ? 9.093 14.633 27.455 1.00 59.62 83 SER A C 1
ATOM 678 O O . SER A 1 83 ? 9.021 15.757 26.959 1.00 59.62 83 SER A O 1
ATOM 680 N N . GLU A 1 84 ? 8.756 14.366 28.716 1.00 58.00 84 GLU A N 1
ATOM 681 C CA . GLU A 1 84 ? 8.263 15.344 29.688 1.00 58.00 84 GLU A CA 1
ATOM 682 C C . GLU A 1 84 ? 9.147 16.605 29.802 1.00 58.00 84 GLU A C 1
ATOM 684 O O . GLU A 1 84 ? 10.357 16.555 29.562 1.00 58.00 84 GLU A O 1
ATOM 689 N N . PRO A 1 85 ? 8.561 17.751 30.201 1.00 58.66 85 PRO A N 1
ATOM 690 C CA . PRO A 1 85 ? 9.265 19.021 30.286 1.00 58.66 85 PRO A CA 1
ATOM 691 C C . PRO A 1 85 ? 10.251 18.994 31.458 1.00 58.66 85 PRO A C 1
ATOM 693 O O . PRO A 1 85 ? 9.860 18.776 32.607 1.00 58.66 85 PRO A O 1
ATOM 696 N N . THR A 1 86 ? 11.526 19.285 31.202 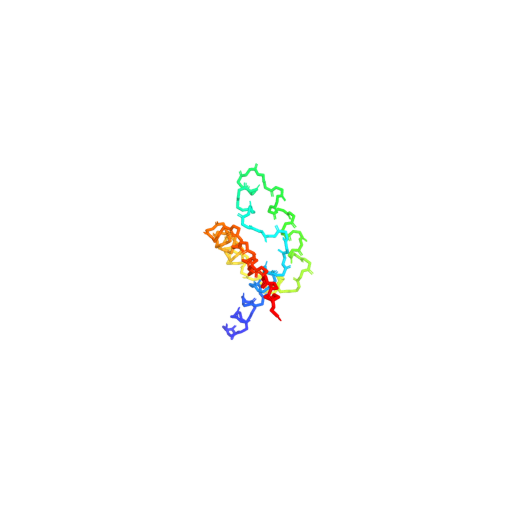1.00 56.59 86 THR A N 1
ATOM 697 C CA . THR A 1 86 ? 12.512 19.527 32.262 1.00 56.59 86 THR A CA 1
ATOM 698 C C . THR A 1 86 ? 12.051 20.722 33.102 1.00 56.59 86 THR A C 1
ATOM 700 O O . THR A 1 86 ? 12.176 21.880 32.698 1.00 56.59 86 THR A O 1
ATOM 703 N N . ARG A 1 87 ? 11.464 20.447 34.274 1.00 60.16 87 ARG A N 1
ATOM 704 C CA . ARG A 1 87 ? 11.092 21.458 35.270 1.00 60.16 87 ARG A CA 1
ATOM 705 C C . ARG A 1 87 ? 12.345 22.235 35.679 1.00 60.16 87 ARG A C 1
ATOM 707 O O . ARG A 1 87 ? 13.334 21.643 36.102 1.00 60.16 87 ARG A O 1
ATOM 714 N N . ARG A 1 88 ? 12.276 23.567 35.565 1.00 61.62 88 ARG A N 1
ATOM 715 C CA . ARG A 1 88 ? 13.231 24.524 36.145 1.00 61.62 88 ARG A CA 1
ATOM 716 C C . ARG A 1 88 ? 13.600 24.106 37.570 1.00 61.62 88 ARG A C 1
ATOM 718 O O . ARG A 1 88 ? 12.734 24.086 38.441 1.00 61.62 88 ARG A O 1
ATOM 725 N N . VAL A 1 89 ? 14.884 23.869 37.815 1.00 58.97 89 VAL A N 1
ATOM 726 C CA . VAL A 1 89 ? 15.446 23.917 39.165 1.00 58.97 89 VAL A CA 1
ATOM 727 C C . VAL A 1 89 ? 15.875 25.363 39.394 1.00 58.97 89 VAL A C 1
ATOM 729 O O . VAL A 1 89 ? 16.891 25.804 38.868 1.00 58.97 89 VAL A O 1
ATOM 732 N N . THR A 1 90 ? 15.062 26.136 40.110 1.00 56.94 90 THR A N 1
ATOM 733 C CA . THR A 1 90 ? 15.525 27.374 40.745 1.00 56.94 90 THR A CA 1
ATOM 734 C C . THR A 1 90 ? 16.310 26.999 41.994 1.00 56.94 90 THR A C 1
ATOM 736 O O . THR A 1 90 ? 15.736 26.422 42.921 1.00 56.94 90 THR A O 1
ATOM 739 N N . LYS A 1 91 ? 17.594 27.344 42.023 1.00 49.62 91 LYS A N 1
ATOM 740 C CA . LYS A 1 91 ? 18.332 27.604 43.254 1.00 49.62 91 LYS A CA 1
ATOM 741 C C . LYS A 1 91 ? 19.213 28.824 43.042 1.00 49.62 91 LYS A C 1
ATOM 743 O O . LYS A 1 91 ? 19.749 28.945 41.919 1.00 49.62 91 LYS A O 1
#

Foldseek 3Di:
DVVVVVVLLVVLVVVLVVQVLQALCLVVVCVVDVVSVVVSVVVLVVDPSSVVCPVPVVVSVVSNVVVNVVRVVCDPDDPPPPPDDDDDDDD

Organism: NCBI:txid299467